Protein AF-A0A8J8EQA8-F1 (afdb_monomer_lite)

pLDDT: mean 97.47, std 2.29, range [84.56, 98.75]

Foldseek 3Di:
DDAAEAEAPCPNVVVVVVVVVQVVVCPVPHDPPDRGHYDYNHDNNVVVVD

Radius of gyration: 12.74 Å; chains: 1; bounding box: 29×14×36 Å

Sequence (50 aa):
MKKIGLIGGTTPESTCYYYRKYLEVSRERFEPNVYPELIIYSINFKEFVD

Structure (mmCIF, N/CA/C/O backbone):
data_AF-A0A8J8EQA8-F1
#
_entry.id   AF-A0A8J8EQA8-F1
#
loop_
_atom_site.group_PDB
_atom_site.id
_atom_site.type_symbol
_atom_site.label_atom_id
_atom_site.label_alt_id
_atom_site.label_comp_id
_atom_site.label_asym_id
_atom_site.label_entity_id
_atom_site.label_seq_id
_atom_site.pdbx_PDB_ins_code
_atom_si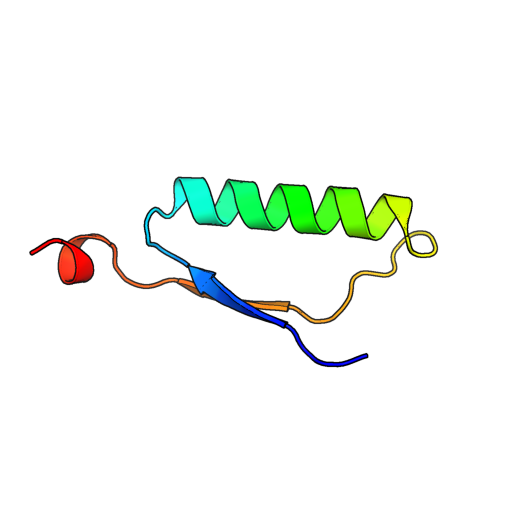te.Cartn_x
_atom_site.Cartn_y
_atom_site.Cartn_z
_atom_site.occupancy
_atom_site.B_iso_or_equiv
_atom_site.auth_seq_id
_atom_site.auth_comp_id
_atom_site.auth_asym_id
_atom_site.auth_atom_id
_atom_site.pdbx_PDB_model_num
ATOM 1 N N . MET A 1 1 ? -18.325 3.199 3.116 1.00 84.56 1 MET A N 1
ATOM 2 C CA . MET A 1 1 ? -17.228 4.058 2.606 1.00 84.56 1 MET A CA 1
ATOM 3 C C . MET A 1 1 ? -16.908 3.649 1.177 1.00 84.56 1 MET A C 1
ATOM 5 O O . MET A 1 1 ? -17.160 2.500 0.836 1.00 84.56 1 MET A O 1
ATOM 9 N N . LYS A 1 2 ? -16.405 4.561 0.335 1.00 93.50 2 LYS A N 1
ATOM 10 C CA . LYS A 1 2 ? -15.907 4.177 -0.997 1.00 93.50 2 LYS A CA 1
ATOM 11 C C . LYS A 1 2 ? -14.611 3.373 -0.835 1.00 93.50 2 LYS A C 1
ATOM 13 O O . LYS A 1 2 ? -13.819 3.700 0.046 1.00 93.50 2 LYS A O 1
ATOM 18 N N . LYS A 1 3 ? -14.411 2.350 -1.670 1.00 97.25 3 LYS A N 1
ATOM 19 C CA . LYS A 1 3 ? -13.167 1.566 -1.698 1.00 97.25 3 LYS A CA 1
ATOM 20 C C . LYS A 1 3 ? -12.050 2.397 -2.322 1.00 97.25 3 LYS A C 1
ATOM 22 O O . LYS A 1 3 ? -12.280 3.051 -3.340 1.00 97.25 3 LYS A O 1
ATOM 27 N N . ILE A 1 4 ? -10.867 2.374 -1.718 1.00 98.06 4 ILE A N 1
ATOM 28 C CA . ILE A 1 4 ? -9.688 3.067 -2.245 1.00 98.06 4 ILE A CA 1
ATOM 29 C C . ILE A 1 4 ? -8.929 2.101 -3.158 1.00 98.06 4 ILE A C 1
ATOM 31 O O . ILE A 1 4 ? -8.681 0.956 -2.782 1.00 98.06 4 ILE A O 1
ATOM 35 N N . GLY A 1 5 ? -8.551 2.568 -4.346 1.00 98.25 5 GLY A N 1
ATOM 36 C CA . GLY A 1 5 ? -7.603 1.884 -5.222 1.00 98.25 5 GLY A CA 1
ATOM 37 C C . GLY A 1 5 ? -6.285 2.649 -5.260 1.00 98.25 5 GLY A C 1
ATOM 38 O O . GLY A 1 5 ? -6.279 3.829 -5.606 1.00 98.25 5 GLY A O 1
ATOM 39 N N . LEU A 1 6 ? -5.185 1.987 -4.906 1.00 98.31 6 LEU A N 1
ATOM 40 C CA . LEU A 1 6 ? -3.829 2.514 -5.026 1.00 98.31 6 LEU A CA 1
ATOM 41 C C . LEU A 1 6 ? -3.089 1.727 -6.112 1.00 98.31 6 LEU A C 1
ATOM 43 O O . LEU A 1 6 ? -2.891 0.520 -5.978 1.00 98.31 6 LEU A O 1
ATOM 47 N N . ILE A 1 7 ? -2.659 2.407 -7.174 1.00 98.38 7 ILE A N 1
ATOM 48 C CA . ILE A 1 7 ? -1.691 1.844 -8.121 1.00 98.38 7 ILE A CA 1
ATOM 49 C C . ILE A 1 7 ? -0.311 2.086 -7.513 1.00 98.38 7 ILE A C 1
ATOM 51 O O . ILE A 1 7 ? 0.115 3.229 -7.363 1.00 98.38 7 ILE A O 1
ATOM 55 N N . GLY A 1 8 ? 0.323 1.005 -7.076 1.00 98.00 8 GLY A N 1
ATOM 56 C CA . GLY A 1 8 ? 1.631 1.003 -6.438 1.00 98.00 8 GLY A CA 1
ATOM 57 C C . GLY A 1 8 ? 2.701 0.394 -7.337 1.00 98.00 8 GLY A C 1
ATOM 58 O O . GLY A 1 8 ? 2.461 0.062 -8.494 1.00 98.00 8 GLY A O 1
ATOM 59 N N . GLY A 1 9 ? 3.889 0.201 -6.776 1.00 97.62 9 GLY A N 1
ATOM 60 C CA . GLY A 1 9 ? 5.054 -0.321 -7.486 1.00 97.62 9 GLY A CA 1
ATOM 61 C C . GLY A 1 9 ? 5.903 0.754 -8.166 1.00 97.62 9 GLY A C 1
ATOM 62 O O . GLY A 1 9 ? 6.864 0.403 -8.831 1.00 97.62 9 GLY A O 1
ATOM 63 N N . THR A 1 10 ? 5.620 2.048 -7.967 1.00 96.69 10 THR A N 1
ATOM 64 C CA . THR A 1 10 ? 6.353 3.176 -8.581 1.00 96.69 10 THR A CA 1
ATOM 65 C C . THR A 1 10 ? 6.940 4.141 -7.531 1.00 96.69 10 THR A C 1
ATOM 67 O O . THR A 1 10 ? 6.601 5.322 -7.487 1.00 96.69 10 THR A O 1
ATOM 70 N N . THR A 1 11 ? 7.773 3.714 -6.584 1.00 97.31 11 THR A N 1
ATOM 71 C CA . THR A 1 11 ? 8.436 2.413 -6.411 1.00 97.31 11 THR A CA 1
ATOM 72 C C . THR A 1 11 ? 7.710 1.523 -5.377 1.00 97.31 11 THR A C 1
ATOM 74 O O . THR A 1 11 ? 6.756 1.962 -4.717 1.00 97.31 11 THR A O 1
ATOM 77 N N . PRO A 1 12 ? 8.122 0.257 -5.178 1.00 97.56 12 PRO A N 1
ATOM 78 C CA . PRO A 1 12 ? 7.590 -0.575 -4.096 1.00 97.56 12 PRO A CA 1
ATOM 79 C C . PRO A 1 12 ? 7.789 0.046 -2.699 1.00 97.56 12 PRO A C 1
ATOM 81 O O . PRO A 1 12 ? 6.891 -0.014 -1.859 1.00 97.56 12 PRO A O 1
ATOM 84 N N . GLU A 1 13 ? 8.916 0.720 -2.454 1.00 98.44 13 GLU A N 1
ATOM 85 C CA . GLU A 1 13 ? 9.203 1.402 -1.185 1.00 98.44 13 GLU A CA 1
ATOM 86 C C . GLU A 1 13 ? 8.234 2.558 -0.926 1.00 98.44 13 GLU A C 1
ATOM 88 O O . GLU A 1 13 ? 7.753 2.720 0.202 1.00 98.44 13 GLU A O 1
ATOM 93 N N . SER A 1 14 ? 7.897 3.338 -1.961 1.00 98.06 14 SER A N 1
ATOM 94 C CA . SER A 1 14 ? 6.899 4.403 -1.828 1.00 98.06 14 SER A CA 1
ATOM 95 C C . SER A 1 14 ? 5.522 3.814 -1.520 1.00 98.06 14 SER A C 1
ATOM 97 O O . SER A 1 14 ? 4.812 4.325 -0.658 1.00 98.06 14 SER A O 1
ATOM 99 N N . THR A 1 15 ? 5.174 2.672 -2.115 1.00 98.62 15 THR A N 1
ATOM 100 C CA . THR A 1 15 ? 3.907 1.973 -1.842 1.00 98.62 15 THR A CA 1
ATOM 101 C C . THR A 1 15 ? 3.808 1.542 -0.376 1.00 98.62 15 THR A C 1
ATOM 103 O O . THR A 1 15 ? 2.786 1.778 0.273 1.00 98.62 15 THR A O 1
ATOM 106 N N . CYS A 1 16 ? 4.891 1.005 0.196 1.00 98.69 16 CYS A N 1
ATOM 107 C CA . CYS A 1 16 ? 4.978 0.706 1.628 1.00 98.69 16 CYS A CA 1
ATOM 108 C C . CYS A 1 16 ? 4.817 1.963 2.497 1.00 98.69 16 CYS A C 1
ATOM 110 O O . CYS A 1 16 ? 4.138 1.928 3.527 1.00 98.69 16 CYS A O 1
ATOM 112 N N . TYR A 1 17 ? 5.418 3.085 2.087 1.00 98.69 17 TYR A N 1
ATOM 113 C CA . TYR A 1 17 ? 5.240 4.368 2.767 1.00 98.69 17 TYR A CA 1
ATOM 114 C C . TYR A 1 17 ? 3.773 4.825 2.741 1.00 98.69 17 TYR A C 1
ATOM 116 O O . TYR A 1 17 ? 3.228 5.186 3.786 1.00 98.69 17 TYR A O 1
ATOM 124 N N . TYR A 1 18 ? 3.104 4.741 1.589 1.00 98.50 18 TYR A N 1
ATOM 125 C CA . TYR A 1 18 ? 1.686 5.083 1.459 1.00 98.50 18 TYR A CA 1
ATOM 126 C C . TYR A 1 18 ? 0.794 4.188 2.319 1.00 98.50 18 TYR A C 1
ATOM 128 O O . TYR A 1 18 ? -0.107 4.698 2.984 1.00 98.50 18 TYR A O 1
ATOM 136 N N . TYR A 1 19 ? 1.071 2.882 2.388 1.00 98.62 19 TYR A N 1
ATOM 137 C CA . TYR A 1 19 ? 0.325 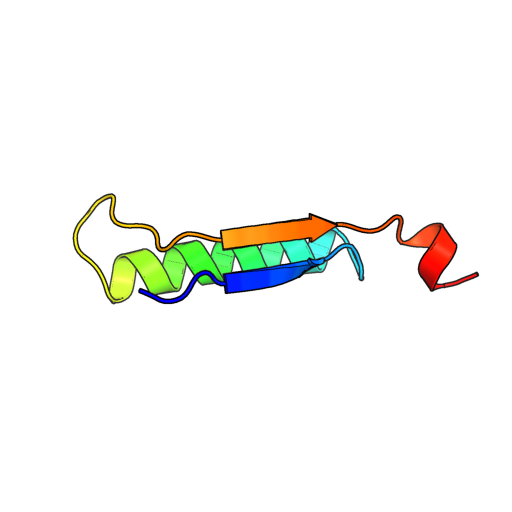1.992 3.277 1.00 98.62 19 TYR A CA 1
ATOM 138 C C . TYR A 1 19 ? 0.516 2.370 4.752 1.00 98.62 19 TYR A C 1
ATOM 140 O O . TYR A 1 19 ? -0.447 2.407 5.516 1.00 98.62 19 TYR A O 1
ATOM 148 N N . ARG A 1 20 ? 1.734 2.750 5.160 1.00 98.75 20 ARG A N 1
ATOM 149 C CA . ARG A 1 20 ? 1.988 3.246 6.522 1.00 98.75 20 ARG A CA 1
ATOM 150 C C . ARG A 1 20 ? 1.189 4.513 6.826 1.00 98.75 20 ARG A C 1
ATOM 152 O O . ARG A 1 20 ? 0.544 4.579 7.868 1.00 98.75 20 ARG A O 1
ATOM 159 N N . LYS A 1 21 ? 1.173 5.482 5.906 1.00 98.62 21 LYS A N 1
ATOM 160 C CA . LYS A 1 21 ? 0.366 6.705 6.050 1.00 98.62 21 LYS A CA 1
ATOM 161 C C . LYS A 1 21 ? -1.127 6.419 6.109 1.00 98.62 21 LYS A C 1
ATOM 163 O O . LYS A 1 21 ? -1.826 7.017 6.920 1.00 98.62 21 LYS A O 1
ATOM 168 N N . TYR A 1 22 ? -1.605 5.460 5.325 1.00 98.50 22 TYR A N 1
ATOM 169 C CA . TYR A 1 22 ? -2.976 4.973 5.420 1.00 98.50 22 TYR A CA 1
ATOM 170 C C . TYR A 1 22 ? -3.305 4.435 6.827 1.00 98.50 22 TYR A C 1
ATOM 172 O O . TYR A 1 22 ? -4.364 4.763 7.365 1.00 98.50 22 TYR A O 1
ATOM 180 N N . LEU A 1 23 ? -2.400 3.676 7.458 1.00 98.44 23 LEU A N 1
ATOM 181 C CA . LEU A 1 23 ? -2.599 3.173 8.825 1.00 98.44 23 LEU A CA 1
ATOM 182 C C . LEU A 1 23 ? -2.612 4.298 9.868 1.00 98.44 23 LEU A C 1
ATOM 184 O O . LEU A 1 23 ? -3.448 4.269 10.769 1.00 98.44 23 LEU A O 1
ATOM 188 N N . GLU A 1 24 ? -1.696 5.264 9.759 1.00 98.62 24 GLU A N 1
ATOM 189 C CA . GLU A 1 24 ? -1.627 6.439 10.644 1.00 98.62 24 GLU A CA 1
ATOM 190 C C . GLU A 1 24 ? -2.935 7.237 10.584 1.00 98.62 24 GLU A C 1
ATOM 192 O O . GLU 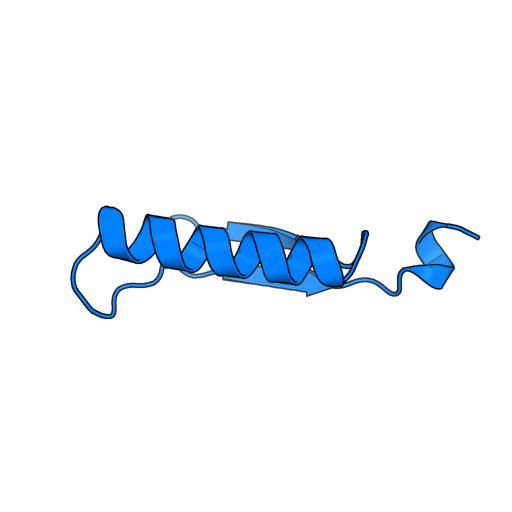A 1 24 ? -3.614 7.387 11.597 1.00 98.62 24 GLU A O 1
ATOM 197 N N . VAL A 1 25 ? -3.360 7.625 9.378 1.00 98.19 25 VAL A N 1
ATOM 198 C CA . VAL A 1 25 ? -4.606 8.377 9.170 1.00 98.19 25 VAL A CA 1
ATOM 199 C C . VAL A 1 25 ? -5.827 7.577 9.623 1.00 98.19 25 VAL A C 1
ATOM 201 O O . VAL A 1 25 ? -6.766 8.153 10.171 1.00 98.19 25 VAL A O 1
ATOM 204 N N . SER A 1 26 ? -5.833 6.255 9.418 1.00 98.06 26 SER A N 1
ATOM 205 C CA . SER A 1 26 ? -6.959 5.426 9.856 1.00 98.06 26 SER A CA 1
ATOM 206 C C . SER A 1 26 ? -7.097 5.423 11.380 1.00 98.06 26 SER A C 1
ATOM 208 O O . SER A 1 26 ? -8.199 5.583 11.894 1.00 98.06 26 SER A O 1
ATOM 210 N N . ARG A 1 27 ? -5.979 5.325 12.109 1.00 98.19 27 ARG A N 1
ATOM 211 C CA . ARG A 1 27 ? -5.962 5.373 13.581 1.00 98.19 27 ARG A CA 1
ATOM 212 C C . ARG A 1 27 ? -6.334 6.744 14.143 1.00 98.19 27 ARG A C 1
ATOM 214 O O . ARG A 1 27 ? -6.883 6.812 15.233 1.00 98.19 27 ARG A O 1
ATOM 221 N N . GLU A 1 28 ? -6.020 7.820 13.426 1.00 98.38 28 GLU A N 1
ATOM 222 C CA . GLU A 1 28 ? -6.376 9.186 13.832 1.00 98.38 28 GLU A CA 1
ATOM 223 C C . GLU A 1 28 ? -7.862 9.50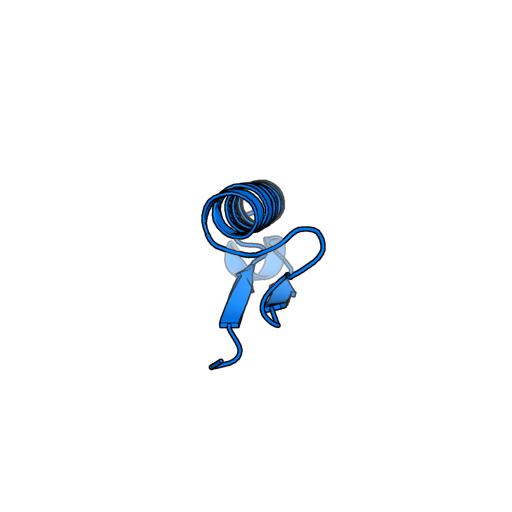0 13.621 1.00 98.38 28 GLU A C 1
ATOM 225 O O . GLU A 1 28 ? -8.434 10.303 14.357 1.00 98.38 28 GLU A O 1
ATOM 230 N N . ARG A 1 29 ? -8.484 8.913 12.590 1.00 97.25 29 ARG A N 1
ATOM 231 C CA . ARG A 1 29 ? -9.829 9.304 12.134 1.00 97.25 29 ARG A CA 1
ATOM 232 C C . ARG A 1 29 ? -10.937 8.321 12.481 1.00 97.25 29 ARG A C 1
ATOM 234 O O . ARG A 1 29 ? -12.099 8.722 12.449 1.00 97.25 29 ARG A O 1
ATOM 241 N N . PHE A 1 30 ? -10.612 7.061 12.751 1.00 97.19 30 PHE A N 1
ATOM 242 C CA . PHE A 1 30 ? -11.601 6.015 12.991 1.00 97.19 30 PHE A CA 1
ATOM 243 C C . PHE A 1 30 ? -11.382 5.322 14.335 1.00 97.19 30 PHE A C 1
ATOM 245 O O . PHE A 1 30 ? -10.337 5.448 14.970 1.00 97.19 30 PHE A O 1
ATOM 252 N N . GLU A 1 31 ? -12.401 4.581 14.764 1.00 97.19 31 GLU A N 1
ATOM 253 C CA . GLU A 1 31 ? -12.339 3.755 15.965 1.00 97.19 31 GLU A CA 1
ATOM 254 C C . GLU A 1 31 ? -11.224 2.696 15.875 1.00 97.19 31 GLU A C 1
ATOM 256 O O . GLU A 1 31 ? -10.823 2.294 14.774 1.00 97.19 31 GLU A O 1
ATOM 261 N N . PRO A 1 32 ? -10.723 2.199 17.022 1.00 97.81 32 PRO A N 1
ATOM 262 C CA . PRO A 1 32 ? -9.725 1.141 17.038 1.00 97.81 32 PRO A CA 1
ATOM 263 C C . PRO A 1 32 ? -10.128 -0.048 16.159 1.00 97.81 32 PRO A C 1
ATOM 265 O O . PRO A 1 32 ? -11.248 -0.548 16.235 1.00 97.81 32 PRO A O 1
ATOM 268 N N . ASN A 1 33 ? -9.178 -0.529 15.355 1.00 96.62 33 ASN A N 1
ATOM 269 C CA . ASN A 1 33 ? -9.342 -1.639 14.407 1.00 96.62 33 ASN A CA 1
ATOM 270 C C . ASN A 1 33 ? -10.226 -1.354 13.177 1.00 96.62 33 ASN A C 1
ATOM 272 O O . ASN A 1 33 ? -10.470 -2.272 12.393 1.00 96.62 33 ASN A O 1
ATOM 276 N N . VAL A 1 34 ? -10.657 -0.109 12.949 1.00 97.88 34 VAL A N 1
ATOM 277 C CA . VAL A 1 34 ? -11.352 0.278 11.714 1.00 97.88 34 VAL A CA 1
ATOM 278 C C . VAL A 1 34 ? -10.352 0.757 10.663 1.00 97.88 34 VAL A C 1
ATOM 280 O O . VAL A 1 34 ? -9.683 1.776 10.815 1.00 97.88 34 VAL A O 1
ATOM 283 N N . TYR A 1 35 ? -10.298 0.024 9.553 1.00 97.81 35 TYR A N 1
ATOM 284 C CA . TYR A 1 35 ? -9.418 0.284 8.417 1.00 97.81 35 TYR A CA 1
ATOM 285 C C . TYR A 1 35 ? -10.254 0.255 7.126 1.00 97.81 35 TYR A C 1
ATOM 287 O O . TYR A 1 35 ? -10.774 -0.805 6.770 1.00 97.81 35 TYR A O 1
ATOM 295 N N . PRO A 1 36 ? -10.461 1.394 6.431 1.00 97.75 36 PRO A N 1
ATOM 296 C CA . PRO A 1 36 ? -11.268 1.432 5.208 1.00 97.75 36 PRO A CA 1
ATOM 297 C C . PRO A 1 36 ? -10.700 0.522 4.116 1.00 97.75 36 PRO A C 1
ATOM 299 O O . PRO A 1 36 ? -9.492 0.518 3.907 1.00 97.75 36 PRO A O 1
ATOM 302 N N . GLU A 1 37 ? -11.544 -0.200 3.378 1.00 98.38 37 GLU A N 1
ATOM 303 C CA . GLU A 1 37 ? -11.085 -1.107 2.316 1.00 98.38 37 GLU A CA 1
ATOM 304 C C . GLU A 1 37 ? -10.134 -0.417 1.317 1.00 98.38 37 GLU A C 1
ATOM 306 O O . GLU A 1 37 ? -10.480 0.592 0.689 1.00 98.38 37 GLU A O 1
ATOM 311 N N . LEU A 1 38 ? -8.947 -1.006 1.154 1.00 98.38 38 LEU A N 1
ATOM 312 C CA . LEU A 1 38 ? -7.881 -0.551 0.268 1.00 98.38 38 LEU A CA 1
ATOM 313 C C . LEU A 1 38 ? -7.418 -1.718 -0.608 1.00 98.38 38 LEU A C 1
ATOM 315 O O . LEU A 1 38 ? -7.034 -2.768 -0.096 1.00 98.38 38 LEU A O 1
ATOM 319 N N . ILE A 1 39 ? -7.420 -1.516 -1.923 1.00 98.62 39 ILE A N 1
ATOM 320 C CA . ILE A 1 39 ? -6.831 -2.438 -2.897 1.00 98.62 39 ILE A CA 1
ATOM 321 C C . ILE A 1 39 ? -5.556 -1.791 -3.426 1.00 98.62 39 ILE A C 1
ATOM 323 O O . ILE A 1 39 ? -5.596 -0.661 -3.914 1.00 98.62 39 ILE A O 1
ATOM 327 N N . ILE A 1 40 ? -4.436 -2.508 -3.342 1.00 98.56 40 ILE A N 1
ATOM 328 C CA . ILE A 1 40 ? -3.160 -2.071 -3.907 1.00 98.56 40 ILE A CA 1
ATOM 329 C C . ILE A 1 40 ? -2.835 -2.954 -5.107 1.00 98.56 40 ILE A C 1
ATOM 331 O O . ILE A 1 40 ? -2.630 -4.157 -4.957 1.00 98.56 40 ILE A O 1
ATOM 335 N N . TYR A 1 41 ? -2.765 -2.350 -6.289 1.00 98.56 41 TYR A N 1
ATOM 336 C CA . TYR A 1 41 ? -2.244 -2.999 -7.486 1.00 98.56 41 TYR A CA 1
ATOM 337 C C . TYR A 1 41 ? -0.781 -2.597 -7.655 1.00 98.56 41 TYR A C 1
ATOM 339 O O . TYR A 1 41 ? -0.491 -1.497 -8.119 1.00 98.56 41 T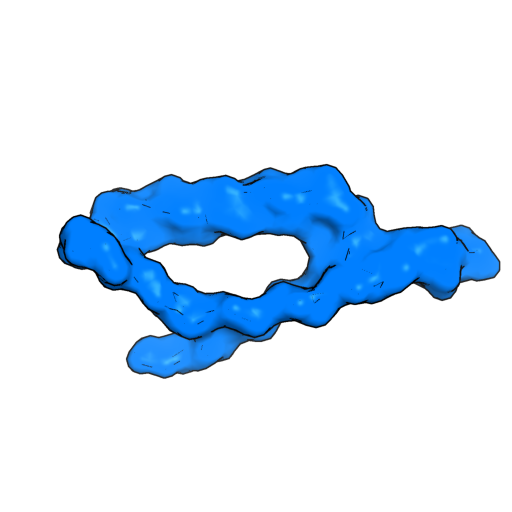YR A O 1
ATOM 347 N N . SER A 1 42 ? 0.138 -3.452 -7.203 1.00 98.25 42 SER A N 1
ATOM 348 C CA . SER A 1 42 ? 1.577 -3.187 -7.272 1.00 98.25 42 SER A CA 1
ATOM 349 C C . SER A 1 42 ? 2.152 -3.742 -8.567 1.00 98.25 42 SER A C 1
ATOM 351 O O . SER A 1 42 ? 2.198 -4.958 -8.746 1.00 98.25 42 SER A O 1
ATOM 353 N N . ILE A 1 43 ? 2.591 -2.856 -9.457 1.00 98.19 43 ILE A N 1
ATOM 354 C CA . ILE A 1 43 ? 3.174 -3.249 -10.744 1.00 98.19 43 ILE A CA 1
ATOM 355 C C . ILE A 1 43 ? 4.639 -3.669 -10.594 1.00 98.19 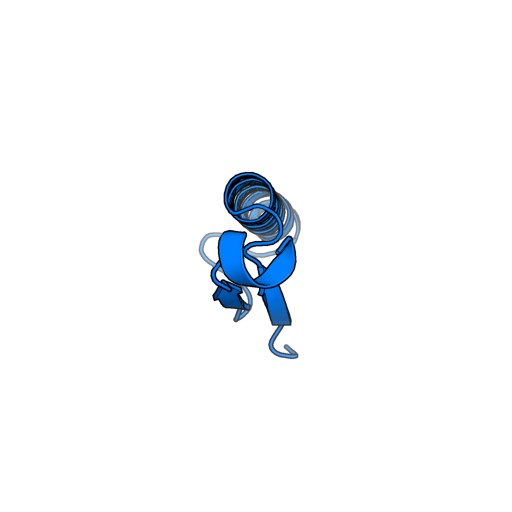43 ILE A C 1
ATOM 357 O O . ILE A 1 43 ? 5.294 -3.350 -9.597 1.00 98.19 43 ILE A O 1
ATOM 361 N N . ASN A 1 44 ? 5.168 -4.360 -11.605 1.00 97.88 44 ASN A N 1
ATOM 362 C CA . ASN A 1 44 ? 6.603 -4.573 -11.730 1.00 97.88 44 ASN A CA 1
ATOM 363 C C . ASN A 1 44 ? 7.277 -3.244 -12.101 1.00 97.88 44 ASN A C 1
ATOM 365 O O . ASN A 1 44 ? 7.074 -2.732 -13.199 1.00 97.88 44 ASN A O 1
ATOM 369 N N . PHE A 1 45 ? 8.081 -2.683 -11.194 1.00 98.12 45 PHE A N 1
ATOM 370 C CA . PHE A 1 45 ? 8.706 -1.379 -11.428 1.00 98.12 45 PHE A CA 1
ATOM 371 C C . PHE A 1 45 ? 9.657 -1.385 -12.626 1.00 98.12 45 PHE A C 1
ATOM 373 O O . PHE A 1 45 ? 9.760 -0.378 -13.315 1.00 98.12 45 PHE A O 1
ATOM 380 N N . LYS A 1 46 ? 10.311 -2.522 -12.907 1.00 97.81 46 LYS A N 1
ATOM 381 C CA . LYS A 1 46 ? 11.210 -2.654 -14.057 1.00 97.81 46 LYS A CA 1
ATOM 382 C C . LYS A 1 46 ? 10.468 -2.410 -15.372 1.00 97.81 46 LYS A C 1
ATOM 384 O O . LYS A 1 46 ? 10.927 -1.624 -16.181 1.00 97.81 46 LYS A O 1
ATOM 389 N N . GLU A 1 47 ? 9.292 -3.014 -15.530 1.00 97.62 47 GLU A N 1
ATOM 390 C CA . GLU A 1 47 ? 8.442 -2.850 -16.721 1.00 97.62 47 GLU A CA 1
ATOM 391 C C . GLU A 1 47 ? 7.853 -1.435 -16.862 1.00 97.62 47 GLU A C 1
ATOM 393 O O . GLU A 1 47 ? 7.333 -1.097 -17.916 1.00 97.62 47 GLU A O 1
ATOM 398 N N . PHE A 1 48 ? 7.886 -0.620 -15.802 1.00 96.12 48 PHE A N 1
ATOM 399 C CA . PHE A 1 48 ? 7.400 0.761 -15.829 1.00 96.12 48 PHE A CA 1
ATOM 400 C C . PHE A 1 48 ? 8.480 1.772 -16.234 1.00 96.12 48 PHE A C 1
ATOM 402 O O . PHE A 1 48 ? 8.149 2.842 -16.743 1.00 96.12 48 PHE A O 1
ATOM 409 N N . VAL A 1 49 ? 9.751 1.471 -15.946 1.00 95.88 49 VAL A N 1
ATOM 410 C CA . VAL A 1 49 ? 10.883 2.376 -16.214 1.00 95.88 49 VAL A CA 1
ATOM 411 C C . VAL A 1 49 ? 11.666 2.031 -17.479 1.00 95.88 49 VAL A C 1
ATOM 413 O O . VAL A 1 49 ? 12.352 2.916 -17.990 1.00 95.88 49 VAL A O 1
ATOM 416 N N . ASP A 1 50 ? 11.590 0.780 -17.941 1.00 90.56 50 ASP A N 1
ATOM 417 C CA . ASP A 1 50 ? 12.135 0.325 -19.228 1.00 90.56 50 ASP A CA 1
ATOM 418 C C . ASP A 1 50 ? 11.177 0.651 -20.387 1.00 90.56 50 ASP A C 1
ATOM 420 O O . ASP A 1 50 ? 11.681 1.035 -21.469 1.00 90.56 50 ASP A O 1
#

Secondary structure (DSSP, 8-state):
-PPEEEEE-SSHHHHHHHHHHHHHHHHHHS-TT----EEEEE--HHHHH-